Protein AF-A0A2S5CNH8-F1 (afdb_monomer_lite)

Foldseek 3Di:
DDPLLVVLLVVLVVQLVVLLALFRPLLVVQLCCLVVVDVVVLVSLCSLCVPPPVLPPPPPDQDPVLLVVLSVVSNVVSVVVSVVSSPSDNVSSVVSNCCSVVVDSVVNVSSVSPVDDD

Radius of gyration: 14.36 Å; chains: 1; bounding box: 28×29×39 Å

Secondary structure (DSSP, 8-state):
--HHHHHHHHHHHHHHHHT-SSS-HHHHHHHHHHHH--HHHHHHHHHHHTT-GGG-S------HHHHHHHHHHHHHHHHHHHHHTTSSS-HHHHHHHHHHHH--HHHHHHHHHHTS--

pLDDT: mean 83.07, std 9.04, range [56.47, 92.69]

Sequence (118 aa):
MNLTQVKCLAVFAVFAVIGFGPISPGCLIGLSVVVLRPQWFLTLSQHLYANLPAAQVAYTDITPQQTQQARVKGFLSLLALFIIDIAPVPVTPVIAFAVIIIRPLRFYHWVLRVYGPR

Organism: NCBI:txid1704499

Structure (mmCIF, N/CA/C/O backbone):
data_AF-A0A2S5CNH8-F1
#
_entry.id   AF-A0A2S5CNH8-F1
#
loop_
_atom_site.group_PDB
_atom_site.id
_atom_site.type_symbol
_atom_site.label_atom_id
_atom_site.label_alt_id
_atom_site.label_comp_id
_atom_site.label_asym_id
_atom_site.label_entity_id
_atom_site.label_seq_id
_atom_site.pdbx_PDB_ins_code
_atom_site.Cartn_x
_atom_site.Cartn_y
_atom_site.Cartn_z
_atom_site.occupancy
_atom_site.B_iso_or_equiv
_atom_site.auth_seq_id
_atom_site.auth_comp_id
_atom_site.auth_asym_id
_atom_site.auth_atom_id
_atom_site.pdbx_PDB_model_num
ATOM 1 N N . MET A 1 1 ? -3.342 -18.140 -5.049 1.00 66.50 1 MET A N 1
ATOM 2 C CA . MET A 1 1 ? -3.539 -16.672 -5.101 1.00 66.50 1 MET A CA 1
ATOM 3 C C . MET A 1 1 ? -5.030 -16.382 -5.161 1.00 66.50 1 MET A C 1
ATOM 5 O O . MET A 1 1 ? -5.736 -17.151 -5.795 1.00 66.50 1 MET A O 1
ATOM 9 N N . ASN A 1 2 ? -5.519 -15.341 -4.483 1.00 83.00 2 ASN A N 1
ATOM 10 C CA . ASN A 1 2 ? -6.937 -14.952 -4.550 1.00 83.00 2 ASN A CA 1
ATOM 11 C C . ASN A 1 2 ? -7.211 -14.134 -5.831 1.00 83.00 2 ASN A C 1
ATOM 13 O O . ASN A 1 2 ? -6.301 -13.483 -6.347 1.00 83.00 2 ASN A O 1
ATOM 17 N N . LEU A 1 3 ? -8.455 -14.116 -6.316 1.00 86.00 3 LEU A N 1
ATOM 18 C CA . LEU A 1 3 ? -8.897 -13.349 -7.486 1.00 86.00 3 LEU A CA 1
ATOM 19 C C . LEU A 1 3 ? -8.484 -11.869 -7.396 1.00 86.00 3 LEU A C 1
ATOM 21 O O . LEU A 1 3 ? -8.056 -11.280 -8.384 1.00 86.00 3 LEU A O 1
ATOM 25 N N . THR A 1 4 ? -8.537 -11.285 -6.196 1.00 85.06 4 THR A N 1
ATOM 26 C CA . THR A 1 4 ? -8.095 -9.906 -5.934 1.00 85.06 4 THR A CA 1
ATOM 27 C C . THR A 1 4 ? -6.602 -9.707 -6.196 1.00 85.06 4 THR A C 1
ATOM 29 O O . THR A 1 4 ? -6.230 -8.695 -6.777 1.00 85.06 4 THR A O 1
ATOM 32 N N . GLN A 1 5 ? -5.740 -10.673 -5.846 1.00 85.62 5 GLN A N 1
ATOM 33 C CA . GLN A 1 5 ? -4.305 -10.583 -6.152 1.00 85.62 5 GLN A CA 1
ATOM 34 C C . GLN A 1 5 ? -4.082 -10.562 -7.662 1.00 85.62 5 GLN A C 1
ATOM 36 O O . GLN A 1 5 ? -3.333 -9.727 -8.146 1.00 85.62 5 GLN A O 1
ATOM 41 N N . VAL A 1 6 ? -4.763 -11.438 -8.407 1.00 86.38 6 VAL A N 1
ATOM 42 C CA . VAL A 1 6 ? -4.627 -11.514 -9.870 1.00 86.38 6 VAL A CA 1
ATOM 43 C C . VAL A 1 6 ? -5.088 -10.213 -10.527 1.00 86.38 6 VAL A C 1
ATOM 45 O O . VAL A 1 6 ? -4.379 -9.671 -11.369 1.00 86.38 6 VAL A O 1
ATOM 48 N N . LYS A 1 7 ? -6.230 -9.663 -10.094 1.00 88.00 7 LYS A N 1
ATOM 49 C CA . LYS A 1 7 ? -6.738 -8.373 -10.585 1.00 88.00 7 LYS A CA 1
ATOM 50 C C . LYS A 1 7 ? -5.775 -7.224 -10.275 1.00 88.00 7 LYS A C 1
ATOM 52 O O . LYS A 1 7 ? -5.474 -6.437 -11.166 1.00 88.00 7 LYS A O 1
ATOM 57 N N . CYS A 1 8 ? -5.254 -7.152 -9.048 1.00 86.38 8 CYS A N 1
ATOM 58 C CA . CYS A 1 8 ? -4.267 -6.136 -8.682 1.00 86.38 8 CYS A CA 1
ATOM 59 C C . CYS A 1 8 ? -2.977 -6.284 -9.497 1.00 86.38 8 CYS A C 1
ATOM 61 O O . CYS A 1 8 ? -2.490 -5.293 -10.023 1.00 86.38 8 CYS A O 1
ATOM 63 N N . LEU A 1 9 ? -2.449 -7.501 -9.652 1.00 87.38 9 LEU A N 1
ATOM 64 C CA . LEU A 1 9 ? -1.249 -7.752 -10.455 1.00 87.38 9 LEU A CA 1
ATOM 65 C C . LEU A 1 9 ? -1.438 -7.331 -11.909 1.00 87.38 9 LEU A C 1
ATOM 67 O O . LEU A 1 9 ? -0.553 -6.689 -12.462 1.00 87.38 9 LEU A O 1
ATOM 71 N N . ALA A 1 10 ? -2.586 -7.646 -12.510 1.00 86.38 10 ALA A N 1
ATOM 72 C CA . ALA A 1 10 ? -2.887 -7.258 -13.882 1.00 86.38 10 ALA A CA 1
ATOM 73 C C . ALA A 1 10 ? -2.908 -5.729 -14.046 1.00 86.38 10 ALA A C 1
ATOM 75 O O . ALA A 1 10 ? -2.263 -5.196 -14.945 1.00 86.38 10 ALA A O 1
ATOM 76 N N . VAL A 1 11 ? -3.583 -5.010 -13.143 1.00 86.19 11 VAL A N 1
ATOM 77 C CA . VAL A 1 11 ? -3.637 -3.539 -13.177 1.00 86.19 11 VAL A CA 1
ATOM 78 C C . VAL A 1 11 ? -2.254 -2.923 -12.941 1.00 86.19 11 VAL A C 1
ATOM 80 O O . VAL A 1 11 ? -1.842 -2.040 -13.688 1.00 86.19 11 VAL A O 1
ATOM 83 N N . PHE A 1 12 ? -1.502 -3.407 -11.948 1.00 83.31 12 PHE A N 1
ATOM 84 C CA . PHE A 1 12 ? -0.160 -2.892 -11.664 1.00 83.31 12 PHE A CA 1
ATOM 85 C C . PHE A 1 12 ? 0.865 -3.252 -12.746 1.00 83.31 12 PHE A C 1
ATOM 87 O O . PHE A 1 12 ? 1.797 -2.483 -12.952 1.00 83.31 12 PHE A O 1
ATOM 94 N N . ALA A 1 13 ? 0.677 -4.346 -13.490 1.00 83.94 13 ALA A N 1
ATOM 95 C CA . ALA A 1 13 ? 1.470 -4.649 -14.682 1.00 83.94 13 ALA A CA 1
ATOM 96 C C . ALA A 1 13 ? 1.215 -3.641 -15.803 1.00 83.94 13 ALA A C 1
ATOM 98 O O . ALA A 1 13 ? 2.166 -3.129 -16.388 1.00 83.94 13 ALA A O 1
ATOM 99 N N . VAL A 1 14 ? -0.046 -3.275 -16.046 1.00 83.31 14 VAL A N 1
ATOM 100 C CA . VAL A 1 14 ? -0.381 -2.201 -16.992 1.00 83.31 14 VAL A CA 1
ATOM 101 C C . VAL A 1 14 ? 0.229 -0.873 -16.536 1.00 83.31 14 VAL A C 1
ATOM 103 O O . VAL A 1 14 ? 0.839 -0.171 -17.339 1.00 83.31 14 VAL A O 1
ATOM 106 N N . PHE A 1 15 ? 0.153 -0.545 -15.243 1.00 80.94 15 PHE A N 1
ATOM 107 C CA . PHE A 1 15 ? 0.795 0.658 -14.703 1.00 80.94 15 PHE A CA 1
ATOM 108 C C . PHE A 1 15 ? 2.318 0.619 -14.763 1.00 80.94 15 PHE A C 1
ATOM 110 O O . PHE A 1 15 ? 2.919 1.671 -14.929 1.00 80.94 15 PHE A O 1
ATOM 117 N N . ALA A 1 16 ? 2.949 -0.550 -14.663 1.00 75.25 16 ALA A N 1
ATOM 118 C CA . ALA A 1 16 ? 4.390 -0.676 -14.849 1.00 75.25 16 ALA A CA 1
ATOM 119 C C . ALA A 1 16 ? 4.798 -0.355 -16.295 1.00 75.25 16 ALA A C 1
ATOM 121 O O . ALA A 1 16 ? 5.818 0.286 -16.508 1.00 75.25 16 ALA A O 1
ATOM 122 N N . VAL A 1 17 ? 3.983 -0.754 -17.279 1.00 75.62 17 VAL A N 1
ATOM 123 C CA . VAL A 1 17 ? 4.237 -0.488 -18.705 1.00 75.62 17 VAL A CA 1
ATOM 124 C C . VAL A 1 17 ? 3.935 0.969 -19.076 1.00 75.62 17 VAL A C 1
ATOM 126 O O . VAL A 1 17 ? 4.701 1.591 -19.803 1.00 75.62 17 VAL A O 1
ATOM 129 N N . ILE A 1 18 ? 2.841 1.541 -18.566 1.00 72.69 18 ILE A N 1
ATOM 130 C CA . ILE A 1 18 ? 2.459 2.941 -18.837 1.00 72.69 18 ILE A CA 1
ATOM 131 C C . ILE A 1 18 ? 3.304 3.922 -18.006 1.00 72.69 18 ILE A C 1
ATOM 133 O O . ILE A 1 18 ? 3.555 5.048 -18.422 1.00 72.69 18 ILE A O 1
ATOM 137 N N . GLY A 1 19 ? 3.765 3.488 -16.834 1.00 63.12 19 GLY A N 1
ATOM 138 C CA . GLY A 1 19 ? 4.554 4.267 -15.884 1.00 63.12 19 GLY A CA 1
ATOM 139 C C . GLY A 1 19 ? 6.022 4.455 -16.263 1.00 63.12 19 GLY A C 1
ATOM 140 O O . GLY A 1 19 ? 6.756 5.008 -15.456 1.00 63.12 19 GLY A O 1
ATOM 141 N N . PHE A 1 20 ? 6.455 4.070 -17.471 1.00 64.31 20 PHE A N 1
ATOM 142 C CA . PHE A 1 20 ? 7.782 4.403 -18.027 1.00 64.31 20 PHE A CA 1
ATOM 143 C C . PHE A 1 20 ? 7.955 5.906 -18.365 1.00 64.31 20 PHE A C 1
ATOM 145 O O . PHE A 1 20 ? 8.818 6.283 -19.155 1.00 64.31 20 PHE A O 1
ATOM 152 N N . GLY A 1 21 ? 7.131 6.777 -17.779 1.00 63.66 21 GLY A N 1
ATOM 153 C CA . GLY A 1 21 ? 7.229 8.232 -17.865 1.00 63.66 21 GLY A CA 1
ATOM 154 C C . GLY A 1 21 ? 7.634 8.854 -16.521 1.00 63.66 21 GLY A C 1
ATOM 155 O O . GLY A 1 21 ? 7.666 8.164 -15.508 1.00 63.66 21 GLY A O 1
ATOM 156 N N . PRO A 1 22 ? 7.881 10.175 -16.467 1.00 64.75 22 PRO A N 1
ATOM 157 C CA . PRO A 1 22 ? 8.362 10.861 -15.258 1.00 64.75 22 PRO A CA 1
ATOM 158 C C . PRO A 1 22 ? 7.356 10.870 -14.094 1.00 64.75 22 PRO A C 1
ATOM 160 O O . PRO A 1 22 ? 7.668 11.349 -13.008 1.00 64.75 22 PRO A O 1
ATOM 163 N N . ILE A 1 23 ? 6.126 10.400 -14.320 1.00 69.44 23 ILE A N 1
ATOM 164 C CA . ILE A 1 23 ? 5.040 10.410 -13.346 1.00 69.44 23 ILE A CA 1
ATOM 165 C C . ILE A 1 23 ? 4.565 8.977 -13.135 1.00 69.44 23 ILE A C 1
ATOM 167 O O . ILE A 1 23 ? 3.965 8.374 -14.021 1.00 69.44 23 ILE A O 1
ATOM 171 N N . SER A 1 24 ? 4.779 8.467 -11.925 1.00 77.50 24 SER A N 1
ATOM 172 C CA . SER A 1 24 ? 4.364 7.127 -11.516 1.00 77.50 24 SER A CA 1
ATOM 173 C C . SER A 1 24 ? 2.904 7.105 -11.045 1.00 77.50 24 SER A C 1
ATOM 175 O O . SER A 1 24 ? 2.591 7.664 -9.983 1.00 77.50 24 SER A O 1
ATOM 177 N N . PRO A 1 25 ? 1.984 6.435 -11.772 1.00 79.31 25 PRO A N 1
ATOM 178 C CA . PRO A 1 25 ? 0.575 6.359 -11.386 1.00 79.31 25 PRO A CA 1
ATOM 179 C C . PRO A 1 25 ? 0.381 5.700 -10.016 1.00 79.31 25 PRO A C 1
ATOM 181 O O . PRO A 1 25 ? -0.489 6.104 -9.247 1.00 79.31 25 PRO A O 1
ATOM 184 N N . GLY A 1 26 ? 1.223 4.719 -9.674 1.00 82.69 26 GLY A N 1
ATOM 185 C CA . GLY A 1 26 ? 1.179 4.031 -8.383 1.00 82.69 26 GLY A CA 1
ATOM 186 C C . GLY A 1 26 ? 1.443 4.967 -7.203 1.00 82.69 26 GLY A C 1
ATOM 187 O O . GLY A 1 26 ? 0.729 4.908 -6.200 1.00 82.69 26 GLY A O 1
ATOM 188 N N . CYS A 1 27 ? 2.411 5.877 -7.339 1.00 83.94 27 CYS A N 1
ATOM 189 C CA . CYS A 1 27 ? 2.720 6.869 -6.309 1.00 83.94 27 CYS A CA 1
ATOM 190 C C . CYS A 1 27 ? 1.586 7.880 -6.143 1.00 83.94 27 CYS A C 1
ATOM 192 O O . CYS A 1 27 ? 1.197 8.179 -5.014 1.00 83.94 27 CYS A O 1
ATOM 194 N N . LEU A 1 28 ? 1.006 8.358 -7.248 1.00 85.88 28 LEU A N 1
ATOM 195 C CA . LEU A 1 28 ? -0.148 9.260 -7.202 1.00 85.88 28 LEU A CA 1
ATOM 196 C C . LEU A 1 28 ? -1.354 8.606 -6.524 1.00 85.88 28 LEU A C 1
ATOM 198 O O . LEU A 1 28 ? -1.992 9.225 -5.670 1.00 85.88 28 LEU A O 1
ATOM 202 N N . ILE A 1 29 ? -1.630 7.339 -6.842 1.00 87.81 29 ILE A N 1
ATOM 203 C CA . ILE A 1 29 ? -2.679 6.566 -6.173 1.00 87.81 29 ILE A CA 1
ATOM 204 C C . ILE A 1 29 ? -2.373 6.466 -4.675 1.00 87.81 29 ILE A C 1
ATOM 206 O O . ILE A 1 29 ? -3.237 6.795 -3.863 1.00 87.81 29 ILE A O 1
ATOM 210 N N . GLY A 1 30 ? -1.150 6.095 -4.288 1.00 88.25 30 GLY A N 1
ATOM 211 C CA . GLY A 1 30 ? -0.747 6.024 -2.881 1.00 88.25 30 GLY A CA 1
ATOM 212 C C . GLY A 1 30 ? -0.938 7.350 -2.138 1.00 88.25 30 GLY A C 1
ATOM 213 O O . GLY A 1 30 ? -1.531 7.378 -1.057 1.00 88.25 30 GLY A O 1
ATOM 214 N N . LEU A 1 31 ? -0.484 8.462 -2.724 1.00 89.94 31 LEU A N 1
ATOM 215 C CA . LEU A 1 31 ? -0.642 9.801 -2.150 1.00 89.94 31 LEU A CA 1
ATOM 216 C C . LEU A 1 31 ? -2.124 10.162 -2.000 1.00 89.94 31 LEU A C 1
ATOM 218 O O . LEU A 1 31 ? -2.547 10.603 -0.928 1.00 89.94 31 LEU A O 1
ATOM 222 N N . SER A 1 32 ? -2.931 9.904 -3.035 1.00 89.31 32 SER A N 1
ATOM 223 C CA . SER A 1 32 ? -4.376 10.152 -3.003 1.00 89.31 32 SER A CA 1
ATOM 224 C C . SER A 1 32 ? -5.071 9.365 -1.889 1.00 89.31 32 SER A C 1
ATOM 226 O O . SER A 1 32 ? -5.939 9.903 -1.204 1.00 89.31 32 SER A O 1
ATOM 228 N N . VAL A 1 33 ? -4.638 8.128 -1.631 1.00 91.56 33 VAL A N 1
ATOM 229 C CA . VAL A 1 33 ? -5.186 7.278 -0.571 1.00 91.56 33 VAL A CA 1
ATOM 230 C C . VAL A 1 33 ? -4.918 7.864 0.813 1.00 91.56 33 VAL A C 1
ATOM 232 O O . VAL A 1 33 ? -5.828 7.923 1.638 1.00 91.56 33 VAL A O 1
ATOM 235 N N . VAL A 1 34 ? -3.696 8.336 1.073 1.00 90.94 34 VAL A N 1
ATOM 236 C CA . VAL A 1 34 ? -3.323 8.913 2.378 1.00 90.94 34 VAL A CA 1
ATOM 237 C C . VAL A 1 34 ? -4.055 10.234 2.655 1.00 90.94 34 VAL A C 1
ATOM 239 O O . VAL A 1 34 ? -4.426 10.528 3.802 1.00 90.94 34 VAL A O 1
ATOM 242 N N . VAL A 1 35 ? -4.283 11.031 1.608 1.00 89.94 35 VAL A N 1
ATOM 243 C CA . VAL A 1 35 ? -4.957 12.332 1.704 1.00 89.94 35 VAL A CA 1
ATOM 244 C C . VAL A 1 35 ? -6.474 12.162 1.815 1.00 89.94 35 VAL A C 1
ATOM 246 O O . VAL A 1 35 ? -7.063 12.626 2.795 1.00 89.94 35 VAL A O 1
ATOM 249 N N . LEU A 1 36 ? -7.093 11.480 0.846 1.00 91.75 36 LEU A N 1
ATOM 250 C CA . LEU A 1 36 ? -8.548 11.411 0.676 1.00 91.75 36 LEU A CA 1
ATOM 251 C C . LEU A 1 36 ? -9.206 10.278 1.471 1.00 91.75 36 LEU A C 1
ATOM 253 O O . LEU A 1 36 ? -10.391 10.373 1.778 1.00 91.75 36 LEU A O 1
ATOM 257 N N . ARG A 1 37 ? -8.457 9.227 1.833 1.00 90.25 37 ARG A N 1
ATOM 258 C CA . ARG A 1 37 ? -8.967 8.017 2.508 1.00 90.25 37 ARG A CA 1
ATOM 259 C C . ARG A 1 37 ? -10.197 7.412 1.813 1.00 90.25 37 ARG A C 1
ATOM 261 O O . ARG A 1 37 ? -11.253 7.267 2.435 1.00 90.25 37 ARG A O 1
ATOM 268 N N . PRO A 1 38 ? -10.101 7.078 0.516 1.00 92.69 38 PRO A N 1
ATOM 269 C CA . PRO A 1 38 ? -11.239 6.547 -0.206 1.00 92.69 38 PRO A CA 1
ATOM 270 C C . PRO A 1 38 ? -11.570 5.118 0.249 1.00 92.69 38 PRO A C 1
ATOM 272 O O . PRO A 1 38 ? -10.716 4.234 0.250 1.00 92.69 38 PRO A O 1
ATOM 275 N N . GLN A 1 39 ? -12.837 4.858 0.571 1.00 90.12 39 GLN A N 1
ATOM 276 C CA . GLN A 1 39 ? -13.266 3.563 1.121 1.00 90.12 39 GLN A CA 1
ATOM 277 C C . GLN A 1 39 ? -12.943 2.371 0.208 1.00 90.12 39 GLN A C 1
ATOM 279 O O . GLN A 1 39 ? -12.607 1.298 0.704 1.00 90.12 39 GLN A O 1
ATOM 284 N N . TRP A 1 40 ? -12.939 2.566 -1.119 1.00 91.81 40 TRP A N 1
ATOM 285 C CA . TRP A 1 40 ? -12.612 1.501 -2.074 1.00 91.81 40 TRP A CA 1
ATOM 286 C C . TRP A 1 40 ? -11.233 0.879 -1.820 1.00 91.81 40 TRP A C 1
ATOM 288 O O . TRP A 1 40 ? -11.066 -0.325 -2.005 1.00 91.81 40 TRP A O 1
ATOM 298 N N . PHE A 1 41 ? -10.247 1.663 -1.368 1.00 91.69 41 PHE A N 1
ATOM 299 C CA . PHE A 1 41 ? -8.895 1.158 -1.132 1.00 91.69 41 PHE A CA 1
ATOM 300 C C . PHE A 1 41 ? -8.815 0.341 0.159 1.00 91.69 41 PHE A C 1
ATOM 302 O O . PHE A 1 41 ? -8.111 -0.672 0.211 1.00 91.69 41 PHE A O 1
ATOM 309 N N . LEU A 1 42 ? -9.560 0.747 1.191 1.00 89.75 42 LEU A N 1
ATOM 310 C CA . LEU A 1 42 ? -9.686 -0.028 2.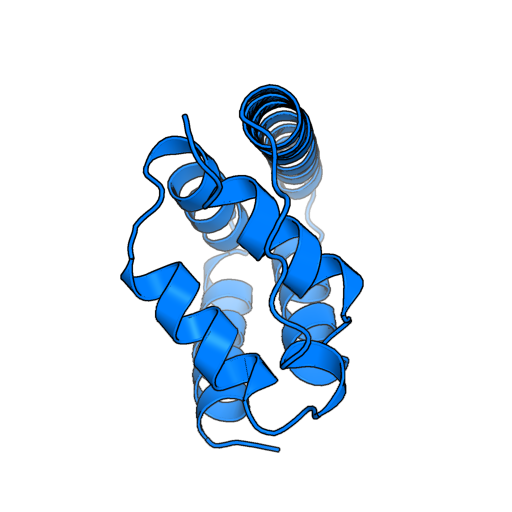422 1.00 89.75 42 LEU A CA 1
ATOM 311 C C . LEU A 1 42 ? -10.346 -1.380 2.136 1.00 89.75 42 LEU A C 1
ATOM 313 O O . LEU A 1 42 ? -9.791 -2.416 2.499 1.00 89.75 42 LEU A O 1
ATOM 317 N N . THR A 1 43 ? -11.465 -1.381 1.408 1.00 90.19 43 THR A N 1
ATOM 318 C CA . THR A 1 43 ? -12.162 -2.606 0.993 1.00 90.19 43 THR A CA 1
ATOM 319 C C . THR A 1 43 ? -11.266 -3.496 0.128 1.00 90.19 43 THR A C 1
ATOM 321 O O . THR A 1 43 ? -11.159 -4.697 0.371 1.00 90.19 43 THR A O 1
ATOM 324 N N . LEU A 1 44 ? -10.541 -2.920 -0.839 1.00 89.62 44 LEU A N 1
ATOM 325 C CA . LEU A 1 44 ? -9.572 -3.654 -1.658 1.00 89.62 44 LEU A CA 1
ATOM 326 C C . LEU A 1 44 ? -8.485 -4.312 -0.798 1.00 89.62 44 LEU A C 1
ATOM 328 O O . LEU A 1 44 ? -8.163 -5.483 -0.999 1.00 89.62 44 LEU A O 1
ATOM 332 N N . SER A 1 45 ? -7.948 -3.575 0.175 1.00 89.62 45 SER A N 1
ATOM 333 C CA . SER A 1 45 ? -6.932 -4.079 1.103 1.00 89.62 45 SER A CA 1
ATOM 334 C C . SER A 1 45 ? -7.487 -5.211 1.969 1.00 89.62 45 SER A C 1
ATOM 336 O O . SER A 1 45 ? -6.839 -6.240 2.119 1.00 89.62 45 SER A O 1
ATOM 338 N N . GLN A 1 46 ? -8.714 -5.090 2.471 1.00 88.88 46 GLN A N 1
ATOM 339 C CA . GLN A 1 46 ? -9.377 -6.163 3.217 1.00 88.88 46 GLN A CA 1
ATOM 340 C C . GLN A 1 46 ? -9.551 -7.421 2.356 1.00 88.88 46 GLN A C 1
ATOM 342 O O . GLN A 1 46 ? -9.179 -8.508 2.786 1.00 88.88 46 GLN A O 1
ATOM 347 N N . HIS A 1 47 ? -10.014 -7.297 1.108 1.00 89.50 47 HIS A N 1
ATOM 348 C CA . HIS A 1 47 ? -10.134 -8.445 0.200 1.00 89.50 47 HIS A CA 1
ATOM 349 C C . HIS A 1 47 ? -8.784 -9.067 -0.174 1.00 89.50 47 HIS A C 1
ATOM 351 O O . HIS A 1 47 ? -8.691 -10.285 -0.349 1.00 89.50 47 HIS A O 1
ATOM 357 N N . LEU A 1 48 ? -7.731 -8.254 -0.295 1.00 87.75 48 LEU A N 1
ATOM 358 C CA . LEU A 1 48 ? -6.377 -8.729 -0.574 1.00 87.75 48 LEU A CA 1
ATOM 359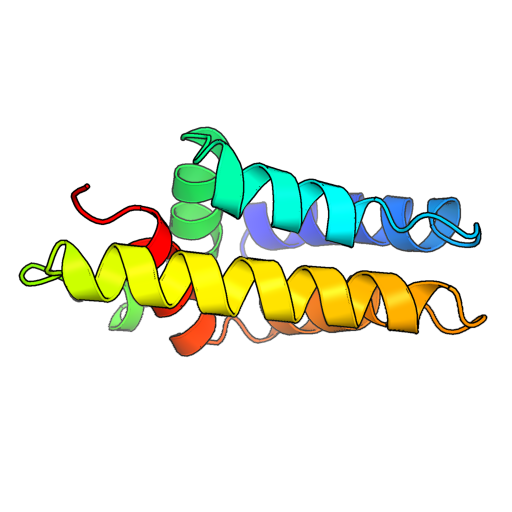 C C . LEU A 1 48 ? -5.836 -9.604 0.575 1.00 87.75 48 LEU A C 1
ATOM 361 O O . LEU A 1 48 ? -5.118 -10.579 0.326 1.00 87.75 48 LEU A O 1
ATOM 365 N N . TYR A 1 49 ? -6.231 -9.293 1.813 1.00 87.75 49 TYR A N 1
ATOM 366 C CA . TYR A 1 49 ? -5.785 -9.958 3.040 1.00 87.75 49 TYR A CA 1
ATOM 367 C C . TYR A 1 49 ? -6.824 -10.910 3.672 1.00 87.75 49 TYR A C 1
ATOM 369 O O . TYR A 1 49 ? -6.493 -11.582 4.642 1.00 87.75 49 TYR A O 1
ATOM 377 N N . ALA A 1 50 ? -8.032 -11.047 3.111 1.00 83.50 50 ALA A N 1
ATOM 378 C CA . ALA A 1 50 ? -9.166 -11.770 3.714 1.00 83.50 50 ALA A CA 1
ATOM 379 C C . ALA A 1 50 ? -8.867 -13.223 4.139 1.00 83.50 50 ALA A C 1
ATOM 381 O O . ALA A 1 50 ? -9.399 -13.706 5.135 1.00 83.50 50 ALA A O 1
ATOM 382 N N . ASN A 1 51 ? -7.978 -13.904 3.412 1.00 81.38 51 ASN A N 1
ATOM 383 C CA . ASN A 1 51 ? -7.613 -15.300 3.670 1.00 81.38 51 ASN A CA 1
ATOM 384 C C . ASN A 1 51 ? -6.423 -15.448 4.640 1.00 81.38 51 ASN A C 1
ATOM 386 O O . ASN A 1 51 ? -5.872 -16.541 4.752 1.00 81.38 51 ASN A O 1
ATOM 390 N N . LEU A 1 52 ? -5.965 -14.365 5.283 1.00 79.44 52 LEU A N 1
ATOM 391 C CA . LEU A 1 52 ? -4.933 -14.412 6.321 1.00 79.44 52 LEU A CA 1
ATOM 392 C C . LEU A 1 52 ? -5.594 -14.290 7.702 1.00 79.44 52 LEU A C 1
ATOM 394 O O . LEU A 1 52 ? -6.027 -13.195 8.059 1.00 79.44 52 LEU A O 1
ATOM 398 N N . PRO A 1 53 ? -5.593 -15.356 8.524 1.00 69.31 53 PRO A N 1
ATOM 399 C CA . PRO A 1 53 ? -6.113 -15.301 9.893 1.00 69.31 53 PRO A CA 1
ATOM 400 C C . PRO A 1 53 ? -5.447 -14.200 10.731 1.00 69.31 53 PRO A C 1
ATOM 402 O O . PRO A 1 53 ? -6.105 -13.485 11.476 1.00 69.31 53 PRO A O 1
ATOM 405 N N . ALA A 1 54 ? -4.143 -13.980 10.532 1.00 67.81 54 ALA A N 1
ATOM 406 C CA . ALA A 1 54 ? -3.381 -12.934 11.217 1.00 67.81 54 ALA A CA 1
ATOM 407 C C . ALA A 1 54 ? -3.810 -11.496 10.854 1.00 67.81 54 ALA A C 1
ATOM 409 O O . ALA A 1 54 ? -3.496 -10.568 11.592 1.00 67.81 54 ALA A O 1
ATOM 410 N N . ALA A 1 55 ? -4.523 -11.296 9.739 1.00 66.88 55 ALA A N 1
ATOM 411 C CA . ALA A 1 55 ? -5.078 -9.997 9.350 1.00 66.88 55 ALA A CA 1
ATOM 412 C C . ALA A 1 55 ? -6.459 -9.725 9.980 1.00 66.88 55 ALA A C 1
ATOM 414 O O . ALA A 1 55 ? -6.963 -8.608 9.891 1.00 66.88 55 ALA A O 1
ATOM 415 N N . GLN A 1 56 ? -7.071 -10.730 10.616 1.00 62.41 56 GLN A N 1
ATOM 416 C CA . GLN A 1 56 ? -8.381 -10.625 11.267 1.00 62.41 56 GLN A CA 1
ATOM 417 C C . GLN A 1 56 ? -8.289 -10.134 12.717 1.00 62.41 56 GLN A C 1
ATOM 419 O O . GLN A 1 56 ? -9.319 -9.933 13.356 1.00 62.41 56 GLN A O 1
ATOM 424 N N . VAL A 1 57 ? -7.077 -9.914 13.242 1.00 60.84 57 VAL A N 1
ATOM 425 C CA . VAL A 1 57 ? -6.900 -9.268 14.545 1.00 60.84 57 VAL A CA 1
ATOM 426 C C . VAL A 1 57 ? -7.384 -7.827 14.409 1.00 60.84 57 VAL A C 1
ATOM 428 O O . VAL A 1 57 ? -6.709 -6.972 13.832 1.00 60.84 57 VAL A O 1
ATOM 431 N N . ALA A 1 58 ? -8.605 -7.589 14.882 1.00 56.47 58 ALA A N 1
ATOM 432 C CA . ALA A 1 58 ? -9.231 -6.283 14.905 1.00 56.47 58 ALA A CA 1
ATOM 433 C C . ALA A 1 58 ? -8.322 -5.311 15.671 1.00 56.47 58 ALA A C 1
ATOM 435 O O . ALA A 1 58 ? -8.061 -5.486 16.858 1.00 56.47 58 ALA A O 1
ATOM 436 N N . TYR A 1 59 ? -7.808 -4.298 14.976 1.00 61.62 59 TYR A N 1
ATOM 437 C CA . TYR A 1 59 ? -7.079 -3.197 15.599 1.00 61.62 59 TYR A CA 1
ATOM 438 C C . TYR A 1 59 ? -8.093 -2.274 16.281 1.00 61.62 59 TYR A C 1
ATOM 440 O O . TYR A 1 59 ? -8.558 -1.307 15.683 1.00 61.62 59 TYR A O 1
ATOM 448 N N . THR A 1 60 ? -8.476 -2.602 17.513 1.00 61.34 60 THR A N 1
ATOM 449 C CA . THR A 1 60 ? -9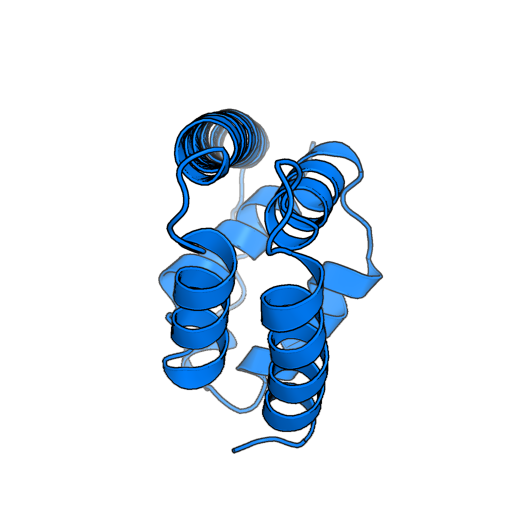.505 -1.868 18.267 1.00 61.34 60 THR A CA 1
ATOM 450 C C . THR A 1 60 ? -9.010 -0.613 18.987 1.00 61.34 60 THR A C 1
ATOM 452 O O . THR A 1 60 ? -9.839 0.159 19.443 1.00 61.34 60 THR A O 1
ATOM 455 N N . ASP A 1 61 ? -7.707 -0.316 18.989 1.00 69.81 61 ASP A N 1
ATOM 456 C CA . ASP A 1 61 ? -7.143 0.787 19.789 1.00 69.81 61 ASP A CA 1
ATOM 457 C C . ASP A 1 61 ? -6.259 1.749 18.976 1.00 69.81 61 ASP A C 1
ATOM 459 O O . ASP A 1 61 ? -5.158 2.121 19.389 1.00 69.81 61 ASP A O 1
ATOM 463 N N . ILE A 1 62 ? -6.695 2.144 17.775 1.00 82.00 62 ILE A N 1
ATOM 464 C CA . ILE A 1 62 ? -5.970 3.167 17.004 1.00 82.00 62 ILE A CA 1
ATOM 465 C C . ILE A 1 62 ? -6.344 4.547 17.545 1.00 82.00 62 ILE A C 1
ATOM 467 O O . ILE A 1 62 ? -7.486 4.984 17.420 1.00 82.00 62 ILE A O 1
ATOM 471 N N . THR A 1 63 ? -5.369 5.259 18.108 1.00 86.50 63 THR A N 1
ATOM 472 C CA . THR A 1 63 ? -5.585 6.626 18.598 1.00 86.50 63 THR A CA 1
ATOM 473 C C . THR A 1 63 ? -5.517 7.656 17.459 1.00 86.50 63 THR A C 1
ATOM 475 O O . THR A 1 63 ? -4.790 7.445 16.481 1.00 86.50 63 THR A O 1
ATOM 478 N N . PRO A 1 64 ? -6.184 8.821 17.586 1.00 87.56 64 PRO A N 1
ATOM 479 C CA . PRO A 1 64 ? -6.088 9.917 16.612 1.00 87.56 64 PRO A CA 1
ATOM 480 C C . PRO A 1 64 ? -4.644 10.337 16.296 1.00 87.56 64 PRO A C 1
ATOM 482 O O . PRO A 1 64 ? -4.266 10.555 15.143 1.00 87.56 64 PRO A O 1
ATOM 485 N N . GLN A 1 65 ? -3.788 10.361 17.323 1.00 89.12 65 GLN A N 1
ATOM 486 C CA . GLN A 1 65 ? -2.368 10.685 17.175 1.00 89.12 65 GLN A CA 1
ATOM 487 C C . GLN A 1 65 ? -1.633 9.666 16.293 1.00 89.12 65 GLN A C 1
ATOM 489 O O . GLN A 1 65 ? -0.831 10.048 15.438 1.00 89.12 65 GLN A O 1
ATOM 494 N N . GLN A 1 66 ? -1.915 8.370 16.454 1.00 87.81 66 GLN A N 1
ATOM 495 C CA . GLN A 1 66 ? -1.318 7.324 15.621 1.00 87.81 66 GLN A CA 1
ATOM 496 C C . GLN A 1 66 ? -1.785 7.422 14.167 1.00 87.81 66 GLN A C 1
ATOM 498 O O . GLN A 1 66 ? -0.968 7.250 13.258 1.00 87.81 66 GLN A O 1
ATOM 503 N N . THR A 1 67 ? -3.061 7.751 13.939 1.00 90.25 67 THR A N 1
ATOM 504 C CA . THR A 1 67 ? -3.602 8.019 12.600 1.00 90.25 67 THR A CA 1
ATOM 505 C C . THR A 1 67 ? -2.846 9.162 11.932 1.00 90.25 67 THR A C 1
ATOM 507 O O . THR A 1 67 ? -2.357 9.021 10.808 1.00 90.25 67 THR A O 1
ATOM 510 N N . GLN A 1 68 ? -2.697 10.297 12.622 1.00 90.25 68 GLN A N 1
ATOM 511 C CA . GLN A 1 68 ? -1.989 11.458 12.085 1.00 90.25 68 GLN A CA 1
ATOM 512 C C . GLN A 1 68 ? -0.530 11.121 11.753 1.00 90.25 68 GLN A C 1
ATOM 514 O O . GLN A 1 68 ? -0.064 11.423 10.653 1.00 90.25 68 GLN A O 1
ATOM 519 N N . GLN A 1 69 ? 0.179 10.436 12.653 1.00 92.12 69 GLN A N 1
ATOM 520 C CA . GLN A 1 69 ? 1.563 10.022 12.416 1.00 92.12 69 GLN A CA 1
ATOM 521 C C . GLN A 1 69 ? 1.691 9.065 11.227 1.00 92.12 69 GLN A C 1
ATOM 523 O O . GLN A 1 69 ? 2.596 9.229 10.409 1.00 92.12 69 GLN A O 1
ATOM 528 N N . ALA A 1 70 ? 0.800 8.077 11.108 1.00 90.75 70 ALA A N 1
ATOM 529 C CA . ALA A 1 70 ? 0.806 7.133 9.994 1.00 90.75 70 ALA A CA 1
ATOM 530 C C . ALA A 1 70 ? 0.576 7.840 8.653 1.00 90.75 70 ALA A C 1
ATOM 532 O O . ALA A 1 70 ? 1.229 7.498 7.665 1.00 90.75 70 ALA A O 1
ATOM 533 N N . ARG A 1 71 ? -0.294 8.857 8.637 1.00 91.88 71 ARG A N 1
ATOM 534 C CA . ARG A 1 71 ? -0.575 9.678 7.456 1.00 91.88 71 ARG A CA 1
ATOM 535 C C . ARG A 1 71 ? 0.598 10.566 7.074 1.00 91.88 71 ARG A C 1
ATOM 537 O O . ARG A 1 71 ? 0.992 10.548 5.917 1.00 91.88 71 ARG A O 1
ATOM 544 N N . VAL A 1 72 ? 1.186 11.298 8.019 1.00 92.12 72 VAL A N 1
ATOM 545 C CA . VAL A 1 72 ? 2.331 12.179 7.729 1.00 92.12 72 VAL A CA 1
ATOM 546 C C . VAL A 1 72 ? 3.528 11.362 7.252 1.00 92.12 72 VAL A C 1
ATOM 548 O O . VAL A 1 72 ? 4.085 11.654 6.198 1.00 92.12 72 VAL A O 1
ATOM 551 N N . LYS A 1 73 ? 3.881 10.290 7.974 1.00 91.50 73 LYS A N 1
ATOM 552 C CA . LYS A 1 73 ? 4.972 9.391 7.566 1.00 91.50 73 LYS A CA 1
ATOM 553 C C . LYS A 1 73 ? 4.682 8.760 6.209 1.00 91.50 73 LYS A C 1
ATOM 555 O O . LYS A 1 73 ? 5.540 8.769 5.342 1.00 91.50 73 LYS A O 1
ATOM 560 N N . GLY A 1 74 ? 3.455 8.286 6.012 1.00 90.88 74 GLY A N 1
ATOM 561 C CA . GLY A 1 74 ? 2.983 7.726 4.753 1.00 90.88 74 GLY A CA 1
ATOM 562 C C . GLY A 1 74 ? 3.115 8.673 3.567 1.00 90.88 74 GLY A C 1
ATOM 563 O O . GLY A 1 74 ? 3.684 8.312 2.543 1.00 90.88 74 GLY A O 1
ATOM 564 N N . PHE A 1 75 ? 2.615 9.895 3.728 1.00 92.12 75 PHE A N 1
ATOM 565 C CA . PHE A 1 75 ? 2.684 10.940 2.717 1.00 92.12 75 PHE A CA 1
ATOM 566 C C . PHE A 1 75 ? 4.135 11.286 2.379 1.00 92.12 75 PHE A C 1
ATOM 568 O O . PHE A 1 75 ? 4.493 11.295 1.209 1.00 92.12 75 PHE A O 1
ATOM 575 N N . LEU A 1 76 ? 4.984 11.498 3.390 1.00 91.31 76 LEU A N 1
ATOM 576 C CA . LEU A 1 76 ? 6.401 11.805 3.184 1.00 91.31 76 LEU A CA 1
ATOM 577 C C . LEU A 1 76 ? 7.153 10.651 2.514 1.00 91.31 76 LEU A C 1
ATOM 579 O O . LEU A 1 76 ? 7.947 10.893 1.612 1.00 91.31 76 LEU A O 1
ATOM 583 N N . SER A 1 77 ? 6.891 9.402 2.907 1.00 89.56 77 SER A N 1
ATOM 584 C CA . SER A 1 77 ? 7.503 8.230 2.274 1.00 89.56 77 SER A CA 1
ATOM 585 C C . SER A 1 77 ? 7.082 8.081 0.815 1.00 89.56 77 SER A C 1
ATOM 587 O O . SER A 1 77 ? 7.927 7.801 -0.027 1.00 89.56 77 SER A O 1
ATOM 589 N N . LEU A 1 78 ? 5.803 8.293 0.498 1.00 88.81 78 LEU A N 1
ATOM 590 C CA . LEU A 1 78 ? 5.304 8.237 -0.878 1.00 88.81 78 LEU A CA 1
ATOM 591 C C . LEU A 1 78 ? 5.794 9.417 -1.720 1.00 88.81 78 LEU A C 1
ATOM 593 O O . LEU A 1 78 ? 6.083 9.239 -2.896 1.00 88.81 78 LEU A O 1
ATOM 597 N N . LEU A 1 79 ? 5.938 10.601 -1.123 1.00 88.19 79 LEU A N 1
ATOM 598 C CA . LEU A 1 79 ? 6.528 11.763 -1.781 1.00 88.19 79 LEU A CA 1
ATOM 599 C C . LEU A 1 79 ? 8.010 11.527 -2.094 1.00 88.19 79 LEU A C 1
ATOM 601 O O . LEU A 1 79 ? 8.454 11.794 -3.205 1.00 88.19 79 LEU A O 1
ATOM 605 N N . ALA A 1 80 ? 8.767 10.979 -1.141 1.00 87.94 80 ALA A N 1
ATOM 606 C CA . ALA A 1 80 ? 10.158 10.600 -1.363 1.00 87.94 80 ALA A CA 1
ATOM 607 C C . ALA A 1 80 ? 10.273 9.523 -2.452 1.00 87.94 80 ALA A C 1
ATOM 609 O O . ALA A 1 80 ? 11.106 9.647 -3.346 1.00 87.94 80 ALA A O 1
ATOM 610 N N . LEU A 1 81 ? 9.402 8.507 -2.421 1.00 84.94 81 LEU A N 1
ATOM 611 C CA . LEU A 1 81 ? 9.353 7.469 -3.450 1.00 84.94 81 LEU A CA 1
ATOM 612 C C . LEU A 1 81 ? 9.025 8.059 -4.825 1.00 84.94 81 LEU A C 1
ATOM 614 O O . LEU A 1 81 ? 9.660 7.686 -5.800 1.00 84.94 81 LEU A O 1
ATOM 618 N N . PHE A 1 82 ? 8.097 9.015 -4.898 1.00 83.50 82 PHE A N 1
ATOM 619 C CA . PHE A 1 82 ? 7.753 9.717 -6.132 1.00 83.50 82 PHE A CA 1
ATOM 620 C C . PHE A 1 82 ? 8.947 10.476 -6.723 1.00 83.50 82 PHE A C 1
ATOM 622 O O . PHE A 1 82 ? 9.156 10.409 -7.927 1.00 83.50 82 PHE A O 1
ATOM 629 N N . ILE A 1 83 ? 9.759 11.140 -5.891 1.00 83.00 83 ILE A N 1
ATOM 630 C CA . ILE A 1 83 ? 10.991 11.810 -6.342 1.00 83.00 83 ILE A CA 1
ATOM 631 C C . ILE A 1 83 ? 12.007 10.786 -6.871 1.00 83.00 83 ILE A C 1
ATOM 633 O O . ILE A 1 83 ? 12.657 11.035 -7.883 1.00 83.00 83 ILE A O 1
ATOM 637 N N . ILE A 1 84 ? 12.136 9.631 -6.209 1.00 79.00 84 ILE A N 1
ATOM 638 C CA . ILE A 1 84 ? 13.045 8.553 -6.630 1.00 79.00 84 ILE A CA 1
ATOM 639 C C . ILE A 1 84 ? 12.584 7.922 -7.955 1.00 79.00 84 ILE A C 1
ATOM 641 O O . ILE A 1 84 ? 13.422 7.622 -8.800 1.00 79.00 84 ILE A O 1
ATOM 645 N N . ASP A 1 85 ? 11.273 7.769 -8.163 1.00 74.69 85 ASP A N 1
ATOM 646 C CA . ASP A 1 85 ? 10.674 7.170 -9.370 1.00 74.69 85 ASP A CA 1
ATOM 647 C C . ASP A 1 85 ? 10.815 8.050 -10.630 1.00 74.69 85 ASP A C 1
ATOM 649 O O . ASP A 1 85 ? 10.475 7.603 -11.719 1.00 74.69 85 ASP A O 1
ATOM 653 N N . ILE A 1 86 ? 11.321 9.288 -10.513 1.00 69.19 86 ILE A N 1
ATOM 654 C CA . ILE A 1 86 ? 11.709 10.119 -11.673 1.00 69.19 86 ILE A CA 1
ATOM 655 C C . ILE A 1 86 ? 12.941 9.518 -12.382 1.00 69.19 86 ILE A C 1
ATOM 657 O O . ILE A 1 86 ? 13.186 9.785 -13.560 1.00 69.19 86 ILE A O 1
ATOM 661 N N . ALA A 1 87 ? 13.723 8.689 -11.681 1.00 66.44 87 ALA A N 1
ATOM 662 C CA . ALA A 1 87 ? 14.806 7.909 -12.265 1.00 66.44 87 ALA A CA 1
ATOM 663 C C . ALA A 1 87 ? 14.250 6.778 -13.161 1.00 66.44 87 ALA A C 1
ATOM 665 O O . ALA A 1 87 ? 13.139 6.309 -12.936 1.00 66.44 87 ALA A O 1
ATOM 666 N N . PRO A 1 88 ? 15.016 6.261 -14.142 1.00 66.44 88 PRO A N 1
ATOM 667 C CA . PRO A 1 88 ? 14.545 5.261 -15.116 1.00 66.44 88 PRO A CA 1
ATOM 668 C C . PRO A 1 88 ? 14.239 3.864 -14.530 1.00 66.44 88 PRO A C 1
ATOM 670 O O . PRO A 1 88 ? 14.152 2.885 -15.270 1.00 66.44 88 PRO A O 1
ATOM 673 N N . VAL A 1 89 ? 14.095 3.742 -13.208 1.00 67.69 89 VAL A N 1
ATOM 674 C CA . VAL A 1 89 ? 13.786 2.494 -12.512 1.00 67.69 89 VAL A CA 1
ATOM 675 C C . VAL A 1 89 ? 12.353 2.568 -11.979 1.00 67.69 89 VAL A C 1
ATOM 677 O O . VAL A 1 89 ? 12.078 3.427 -11.147 1.00 67.69 89 VAL A O 1
ATOM 680 N N . PRO A 1 90 ? 11.453 1.652 -12.378 1.00 71.69 90 PRO A N 1
ATOM 681 C CA . PRO A 1 90 ? 10.078 1.616 -11.889 1.00 71.69 90 PRO A CA 1
ATOM 682 C C . PRO A 1 90 ? 10.028 0.999 -10.481 1.00 71.69 90 PRO A C 1
ATOM 684 O O . PRO A 1 90 ? 9.605 -0.146 -10.295 1.00 71.69 90 PRO A O 1
ATOM 687 N N . VAL A 1 91 ? 10.466 1.742 -9.465 1.00 79.38 91 VAL A N 1
ATOM 688 C CA . VAL A 1 91 ? 10.550 1.267 -8.076 1.00 79.38 91 VAL A CA 1
ATOM 689 C C . VAL A 1 91 ? 9.151 1.068 -7.492 1.00 79.38 91 VAL A C 1
ATOM 691 O O . VAL A 1 91 ? 8.895 0.074 -6.807 1.00 79.38 91 VAL A O 1
ATOM 694 N N . THR A 1 92 ? 8.209 1.966 -7.790 1.00 82.69 92 THR A N 1
ATOM 695 C CA . THR A 1 92 ? 6.853 1.890 -7.220 1.00 82.69 92 THR A CA 1
ATOM 696 C C . THR A 1 92 ? 6.073 0.650 -7.666 1.00 82.69 92 THR A C 1
ATOM 698 O O . THR A 1 92 ? 5.513 -0.032 -6.799 1.00 82.69 92 THR A O 1
ATOM 701 N N . PRO A 1 93 ? 6.040 0.283 -8.964 1.00 77.94 93 PRO A N 1
ATOM 702 C CA . PRO A 1 93 ? 5.449 -0.980 -9.391 1.00 77.94 93 PRO A CA 1
ATOM 703 C C . PRO A 1 93 ? 6.103 -2.188 -8.720 1.00 77.94 93 PRO A C 1
ATOM 705 O O . PRO A 1 93 ? 5.386 -3.077 -8.271 1.00 77.94 93 PRO A O 1
ATOM 708 N N . VAL A 1 94 ? 7.434 -2.208 -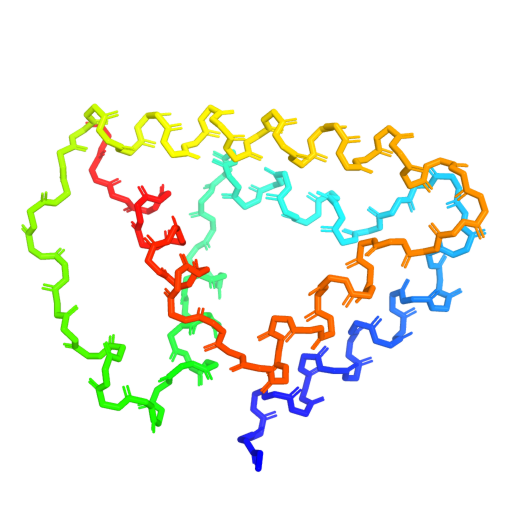8.576 1.00 83.38 94 VAL A N 1
ATOM 709 C CA . VAL A 1 94 ? 8.156 -3.311 -7.914 1.00 83.38 94 VAL A CA 1
ATOM 710 C C . VAL A 1 94 ? 7.718 -3.468 -6.457 1.00 83.38 94 VAL A C 1
ATOM 712 O O . VAL A 1 94 ? 7.414 -4.580 -6.016 1.00 83.38 94 VAL A O 1
ATOM 715 N N . ILE A 1 95 ? 7.609 -2.364 -5.714 1.00 85.69 95 ILE A N 1
ATOM 716 C CA . ILE A 1 95 ? 7.102 -2.384 -4.336 1.00 85.69 95 ILE A CA 1
ATOM 717 C C . ILE A 1 95 ? 5.651 -2.876 -4.305 1.00 85.69 95 ILE A C 1
ATOM 719 O O . ILE A 1 95 ? 5.306 -3.719 -3.475 1.00 85.69 95 ILE A O 1
ATOM 723 N N . ALA A 1 96 ? 4.800 -2.398 -5.216 1.00 85.62 96 ALA A N 1
ATOM 724 C CA . ALA A 1 96 ? 3.406 -2.824 -5.287 1.00 85.62 96 ALA A CA 1
ATOM 725 C C . ALA A 1 96 ? 3.281 -4.328 -5.583 1.00 85.62 96 ALA A C 1
ATOM 727 O O . ALA A 1 96 ? 2.531 -5.027 -4.900 1.00 85.62 96 ALA A O 1
ATOM 728 N N . PHE A 1 97 ? 4.067 -4.850 -6.528 1.00 86.12 97 PHE A N 1
ATOM 729 C CA . PHE A 1 97 ? 4.155 -6.280 -6.823 1.00 86.12 97 PHE A CA 1
ATOM 730 C C . PHE A 1 97 ? 4.544 -7.087 -5.584 1.00 86.12 97 PHE A C 1
ATOM 732 O O . PHE A 1 97 ? 3.863 -8.059 -5.242 1.00 86.12 97 PHE A O 1
ATOM 739 N N . ALA A 1 98 ? 5.583 -6.651 -4.868 1.00 87.50 98 ALA A N 1
ATOM 740 C CA . ALA A 1 98 ? 6.022 -7.296 -3.638 1.00 87.50 98 ALA A CA 1
ATOM 741 C C . ALA A 1 98 ? 4.909 -7.314 -2.577 1.00 87.50 98 ALA A C 1
ATOM 743 O O . ALA A 1 98 ? 4.632 -8.362 -1.996 1.00 87.50 98 ALA A O 1
ATOM 744 N N . VAL A 1 99 ? 4.208 -6.195 -2.367 1.00 88.12 99 VAL A N 1
ATOM 745 C CA . VAL A 1 99 ? 3.079 -6.112 -1.424 1.00 88.12 99 VAL A CA 1
ATOM 746 C C . VAL A 1 99 ? 1.942 -7.056 -1.821 1.00 88.12 99 VAL A C 1
ATOM 748 O O . VAL A 1 99 ? 1.413 -7.759 -0.961 1.00 88.12 99 VAL A O 1
ATOM 751 N N . ILE A 1 100 ? 1.581 -7.124 -3.104 1.00 87.75 100 ILE A N 1
ATOM 752 C CA . ILE A 1 100 ? 0.475 -7.966 -3.582 1.00 87.75 100 ILE A CA 1
ATOM 753 C C . ILE A 1 100 ? 0.800 -9.459 -3.443 1.00 87.75 100 ILE A C 1
ATOM 755 O O . ILE A 1 100 ? -0.083 -10.241 -3.081 1.00 87.75 100 ILE A O 1
ATOM 759 N N . ILE A 1 101 ? 2.042 -9.866 -3.716 1.00 86.81 101 ILE A N 1
ATOM 760 C CA . ILE A 1 101 ? 2.465 -11.273 -3.660 1.00 86.81 101 ILE A CA 1
ATOM 761 C C . ILE A 1 101 ? 2.704 -11.706 -2.210 1.00 86.81 101 ILE A C 1
ATOM 763 O O . ILE A 1 101 ? 2.085 -12.664 -1.741 1.00 86.81 101 ILE A O 1
ATOM 767 N N . ILE A 1 102 ? 3.567 -10.979 -1.495 1.00 88.06 102 ILE A N 1
ATOM 768 C CA . ILE A 1 102 ? 4.031 -11.335 -0.146 1.00 88.06 102 ILE A CA 1
ATOM 769 C C . ILE A 1 102 ? 2.936 -11.074 0.895 1.00 88.06 102 ILE A C 1
ATOM 771 O O . ILE A 1 102 ? 2.866 -11.780 1.897 1.00 88.06 102 ILE A O 1
ATOM 775 N N . ARG A 1 103 ? 2.056 -10.089 0.656 1.00 87.56 103 ARG A N 1
ATOM 776 C CA . ARG A 1 103 ? 1.012 -9.638 1.595 1.00 87.56 103 ARG A CA 1
ATOM 777 C C . ARG A 1 103 ? 1.575 -9.403 3.002 1.00 87.56 103 ARG A C 1
ATOM 779 O O . ARG A 1 103 ? 1.126 -10.024 3.968 1.00 87.56 103 ARG A O 1
ATOM 786 N N . PRO A 1 104 ? 2.565 -8.506 3.161 1.00 88.88 104 PRO A N 1
ATOM 787 C CA . PRO A 1 104 ? 3.152 -8.246 4.466 1.00 88.88 104 PRO A CA 1
ATOM 788 C C . PRO A 1 104 ? 2.098 -7.658 5.411 1.00 88.88 104 PRO A C 1
ATOM 790 O O . PRO A 1 104 ? 1.468 -6.647 5.095 1.00 88.88 104 PRO A O 1
ATOM 793 N N . LEU A 1 105 ? 1.928 -8.251 6.595 1.00 87.31 105 LEU A N 1
ATOM 794 C CA . LEU A 1 105 ? 0.957 -7.784 7.599 1.00 87.31 105 LEU A CA 1
ATOM 795 C C . LEU A 1 105 ? 1.220 -6.337 8.037 1.00 87.31 105 LEU A C 1
ATOM 797 O O . LEU A 1 105 ? 0.289 -5.577 8.280 1.00 87.31 105 LEU A O 1
ATOM 801 N N . ARG A 1 106 ? 2.492 -5.913 8.059 1.00 87.44 106 ARG A N 1
ATOM 802 C CA . ARG A 1 106 ? 2.879 -4.530 8.387 1.00 87.44 106 ARG A CA 1
ATOM 803 C C . ARG A 1 106 ? 2.254 -3.501 7.446 1.00 87.44 106 ARG A C 1
ATOM 805 O O . ARG A 1 106 ? 1.866 -2.434 7.912 1.00 87.44 106 ARG A O 1
ATOM 812 N N . PHE A 1 107 ? 2.148 -3.819 6.153 1.00 89.62 107 PHE A N 1
ATOM 813 C CA . PHE A 1 107 ? 1.495 -2.935 5.188 1.00 89.62 107 PHE A CA 1
ATOM 814 C C . PHE A 1 107 ? 0.008 -2.805 5.509 1.00 89.62 107 PHE A C 1
ATOM 816 O O . PHE A 1 107 ? -0.493 -1.694 5.631 1.00 89.62 107 PHE A O 1
ATOM 823 N N . TYR A 1 108 ? -0.672 -3.927 5.746 1.00 89.12 108 TYR A N 1
ATOM 824 C CA . TYR A 1 108 ? -2.087 -3.925 6.107 1.00 89.12 108 TYR A CA 1
ATOM 825 C C . TYR A 1 108 ? -2.358 -3.148 7.403 1.00 89.12 108 TYR A C 1
ATOM 827 O O . TYR A 1 108 ? -3.246 -2.302 7.437 1.00 89.12 108 TYR A O 1
ATOM 835 N N . HIS A 1 109 ? -1.535 -3.330 8.440 1.00 88.56 109 HIS A N 1
ATOM 836 C CA . HIS A 1 109 ? -1.646 -2.549 9.677 1.00 88.56 109 HIS A CA 1
ATOM 837 C C . HIS A 1 109 ? -1.403 -1.053 9.454 1.00 88.56 109 HIS A C 1
ATOM 839 O O . HIS A 1 109 ? -2.068 -0.223 10.070 1.00 88.56 109 HIS A O 1
ATOM 845 N N . TRP A 1 110 ? -0.466 -0.686 8.576 1.00 90.56 110 TRP A N 1
ATOM 846 C CA . TRP A 1 110 ? -0.270 0.714 8.206 1.00 90.56 110 TRP A CA 1
ATOM 847 C C . TRP A 1 110 ? -1.502 1.283 7.491 1.00 90.56 110 TRP A C 1
ATOM 849 O O . TRP A 1 110 ? -1.938 2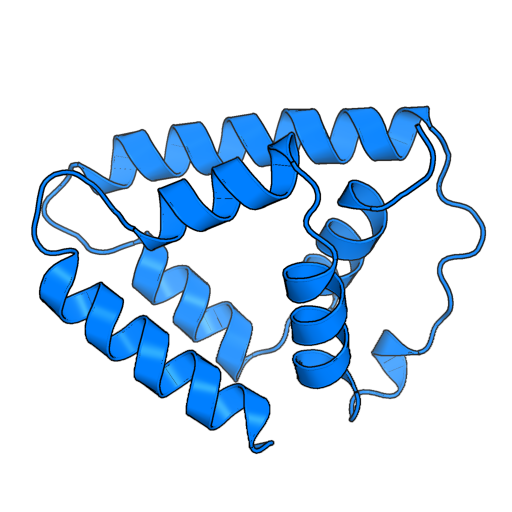.377 7.848 1.00 90.56 110 TRP A O 1
ATOM 859 N N . VAL A 1 111 ? -2.118 0.525 6.574 1.00 90.69 111 VAL A N 1
ATOM 860 C CA . VAL A 1 111 ? -3.388 0.913 5.940 1.00 90.69 111 VAL A CA 1
ATOM 861 C C . VAL A 1 111 ? -4.460 1.140 7.005 1.00 90.69 111 VAL A C 1
ATOM 863 O O . VAL A 1 111 ? -5.033 2.221 7.047 1.00 90.69 111 VAL A O 1
ATOM 866 N N . LEU A 1 112 ? -4.676 0.205 7.933 1.00 89.88 112 LEU A N 1
ATOM 867 C CA . LEU A 1 112 ? -5.666 0.386 9.004 1.00 89.88 112 LEU A CA 1
ATOM 868 C C . LEU A 1 112 ? -5.413 1.654 9.837 1.00 89.88 112 LEU A C 1
ATOM 870 O O . LEU A 1 112 ? -6.353 2.389 10.121 1.00 89.88 112 LEU A O 1
ATOM 874 N N . ARG A 1 113 ? -4.150 1.975 10.156 1.00 90.44 113 ARG A N 1
ATOM 875 C CA . ARG A 1 113 ? -3.794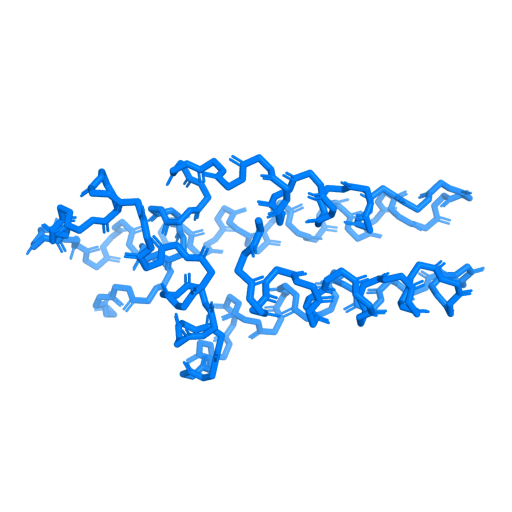 3.223 10.859 1.00 90.44 113 ARG A CA 1
ATOM 876 C C . ARG A 1 113 ? -4.108 4.476 10.051 1.00 90.44 113 ARG A C 1
ATOM 878 O O . ARG A 1 113 ? -4.544 5.457 10.633 1.00 90.44 113 ARG A O 1
ATOM 885 N N . VAL A 1 114 ? -3.923 4.468 8.731 1.00 90.88 114 VAL A N 1
ATOM 886 C CA . VAL A 1 114 ? -4.303 5.604 7.869 1.00 90.88 114 VAL A CA 1
ATOM 887 C C . VAL A 1 114 ? -5.816 5.861 7.919 1.00 90.88 114 VAL A C 1
ATOM 889 O O . VAL A 1 114 ? -6.239 7.019 7.886 1.00 90.88 114 VAL A O 1
ATOM 892 N N . TYR A 1 115 ? -6.619 4.801 8.044 1.00 90.44 115 TYR A N 1
ATOM 893 C CA . TYR A 1 115 ? -8.083 4.859 8.142 1.00 90.44 115 TYR A CA 1
ATOM 894 C C . TYR A 1 115 ? -8.612 4.970 9.582 1.00 90.44 115 TYR A C 1
ATOM 896 O O . TYR A 1 115 ? -9.827 4.969 9.773 1.00 90.44 115 TYR A O 1
ATOM 904 N N . GLY A 1 116 ? -7.732 5.105 10.579 1.00 86.56 116 GLY A N 1
ATOM 905 C CA . GLY A 1 116 ? -8.116 5.301 11.974 1.00 86.56 116 GLY A CA 1
ATOM 906 C C . GLY A 1 116 ? -8.877 6.614 12.229 1.00 86.56 116 GLY A C 1
ATOM 907 O O . GLY A 1 116 ? -9.035 7.448 11.322 1.00 86.56 116 GLY A O 1
ATOM 908 N N . PRO A 1 117 ? -9.349 6.824 13.472 1.00 84.44 117 PRO A N 1
ATOM 909 C CA . PRO A 1 117 ? -10.087 8.025 13.860 1.00 84.44 117 PRO A CA 1
ATOM 910 C C . PRO A 1 117 ? -9.259 9.297 13.629 1.00 84.44 117 PRO A C 1
ATOM 912 O O . PRO A 1 117 ? -8.025 9.255 13.631 1.00 84.44 117 PRO A O 1
ATOM 915 N N . ARG A 1 118 ? -9.957 10.409 13.362 1.00 77.12 118 ARG A N 1
ATOM 916 C CA . ARG A 1 118 ? -9.358 11.728 13.103 1.00 77.12 118 ARG A CA 1
ATOM 917 C C . ARG A 1 118 ? -8.879 12.393 14.378 1.00 77.12 118 ARG A C 1
ATOM 919 O O . ARG A 1 118 ? -9.584 12.252 15.398 1.00 77.12 118 ARG A O 1
#